Protein AF-A0A6V8P203-F1 (afdb_monomer_lite)

Radius of gyration: 20.16 Å; chains: 1; bounding box: 55×22×58 Å

Organism: NCBI:txid2754717

Secondary structure (DSSP, 8-state):
------PPPP--S---------GGGHHHHHHHHHHHHTT-S-----------S----HHHIIIIIIHHHHHTTPPPS-----

Sequence (82 aa):
ELQDIVKPKEKYHNINLKLNVPSGKLSDIVKMVNYIKSKFNQVNIRVEISTQDGEMAISEYEDKVKEAINQAGVRVEDEDVE

Structure (mmCIF, N/CA/C/O backbone):
data_AF-A0A6V8P203-F1
#
_entry.id   AF-A0A6V8P203-F1
#
loop_
_atom_site.group_PDB
_atom_site.id
_atom_site.type_symbol
_atom_site.label_atom_id
_atom_site.label_alt_id
_atom_site.label_comp_id
_atom_site.l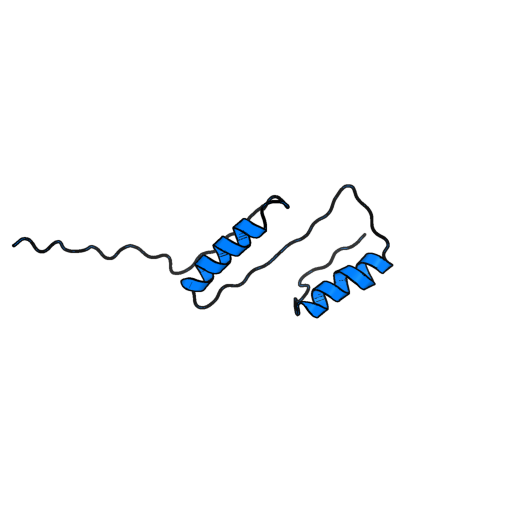abel_asym_id
_atom_site.label_entity_id
_atom_site.label_seq_id
_atom_site.pdbx_PDB_ins_code
_atom_site.Cartn_x
_atom_site.Cartn_y
_atom_site.Cartn_z
_atom_site.occupancy
_atom_site.B_iso_or_equiv
_atom_site.auth_seq_id
_atom_site.auth_comp_id
_atom_site.auth_asym_id
_atom_site.auth_atom_id
_atom_site.pdbx_PDB_model_num
ATOM 1 N N . GLU A 1 1 ? -39.484 8.940 37.579 1.00 47.22 1 GLU A N 1
ATOM 2 C CA . GLU A 1 1 ? -38.138 8.691 37.027 1.00 47.22 1 GLU A CA 1
ATOM 3 C C . GLU A 1 1 ? -38.160 7.339 36.333 1.00 47.22 1 GLU A C 1
ATOM 5 O O . GLU A 1 1 ? -38.376 6.332 36.993 1.00 47.22 1 GLU A O 1
ATOM 10 N N . LEU A 1 2 ? -38.070 7.318 35.005 1.00 50.44 2 LEU A N 1
ATOM 11 C CA . LEU A 1 2 ? -37.956 6.086 34.224 1.00 50.44 2 LEU A CA 1
ATOM 12 C C . LEU A 1 2 ? -36.489 5.980 33.823 1.00 50.44 2 LEU A C 1
ATOM 14 O O . LEU A 1 2 ? -35.994 6.807 33.065 1.00 50.44 2 LEU A O 1
ATOM 18 N N . GLN A 1 3 ? -35.780 5.028 34.422 1.00 50.97 3 GLN A N 1
ATOM 19 C CA . GLN A 1 3 ? -34.401 4.733 34.061 1.00 50.97 3 GLN A CA 1
ATOM 20 C C . GLN A 1 3 ? -34.417 4.068 32.684 1.00 50.97 3 GLN A C 1
ATOM 22 O O . GLN A 1 3 ? -34.820 2.912 32.554 1.00 50.97 3 GLN A O 1
ATOM 27 N N . ASP A 1 4 ? -34.011 4.811 31.656 1.00 57.91 4 ASP A N 1
ATOM 28 C CA . ASP A 1 4 ? -33.709 4.259 30.340 1.00 57.91 4 ASP A CA 1
ATOM 29 C C . ASP A 1 4 ? -32.620 3.193 30.493 1.00 57.91 4 ASP A C 1
ATOM 31 O O . ASP A 1 4 ? -31.449 3.486 30.749 1.00 57.91 4 ASP A O 1
ATOM 35 N N . ILE A 1 5 ? -33.010 1.928 30.350 1.00 61.69 5 ILE A N 1
ATOM 36 C CA . ILE A 1 5 ? -32.082 0.803 30.285 1.00 61.69 5 ILE A CA 1
ATOM 37 C C . ILE A 1 5 ? -31.344 0.939 28.952 1.00 61.69 5 ILE A C 1
ATOM 39 O O . ILE A 1 5 ? -31.829 0.502 27.906 1.00 61.69 5 ILE A O 1
ATOM 43 N N . VAL A 1 6 ? -30.177 1.587 28.972 1.00 63.78 6 VAL A N 1
ATOM 44 C CA . VAL A 1 6 ? -29.291 1.689 27.809 1.00 63.78 6 VAL A CA 1
ATOM 45 C C . VAL A 1 6 ? -28.850 0.273 27.448 1.00 63.78 6 VAL A C 1
ATOM 47 O O . VAL A 1 6 ? -27.933 -0.281 28.055 1.00 63.78 6 VAL A O 1
ATOM 50 N N . LYS A 1 7 ? -29.525 -0.340 26.469 1.00 67.94 7 LYS A N 1
ATOM 51 C CA . LYS A 1 7 ? -29.077 -1.608 25.889 1.00 67.94 7 LYS A CA 1
ATOM 52 C C . LYS A 1 7 ? -27.619 -1.438 25.446 1.00 67.94 7 LYS A C 1
ATOM 54 O O . LYS A 1 7 ? -27.313 -0.439 24.783 1.00 67.94 7 LYS A O 1
ATOM 59 N N . PRO A 1 8 ? -26.714 -2.371 25.789 1.00 70.94 8 PRO A N 1
ATOM 60 C CA . PRO A 1 8 ? -25.342 -2.307 25.317 1.00 70.94 8 PRO A CA 1
ATOM 61 C C . PRO A 1 8 ? -25.357 -2.233 23.792 1.00 70.94 8 PRO A C 1
ATOM 63 O O . PRO A 1 8 ? -25.979 -3.070 23.141 1.00 70.94 8 PRO A O 1
ATOM 66 N N . LYS A 1 9 ? -24.705 -1.217 23.219 1.00 81.56 9 LYS A N 1
ATOM 67 C CA . LYS A 1 9 ? -24.515 -1.169 21.767 1.00 81.56 9 LYS A CA 1
ATOM 68 C C . LYS A 1 9 ? -23.763 -2.427 21.352 1.00 81.56 9 LYS A C 1
ATOM 70 O O . LYS A 1 9 ? -22.707 -2.709 21.922 1.00 81.56 9 LYS A O 1
ATOM 75 N N . GLU A 1 10 ? -24.301 -3.150 20.377 1.00 91.06 10 GLU A N 1
ATOM 76 C CA . GLU A 1 10 ? -23.604 -4.263 19.740 1.00 91.06 10 GLU A CA 1
ATOM 77 C C . GLU A 1 10 ? -22.269 -3.765 19.169 1.00 91.06 10 GLU A C 1
ATOM 79 O O . GLU A 1 10 ? -22.174 -2.651 18.641 1.00 91.06 10 GLU A O 1
ATOM 84 N N . LYS A 1 11 ? -21.209 -4.560 19.342 1.00 94.31 11 LYS A N 1
ATOM 85 C CA . LYS A 1 11 ? -19.845 -4.211 18.932 1.00 94.31 11 LYS A CA 1
ATOM 86 C C . LYS A 1 11 ? -19.271 -5.313 18.056 1.00 94.31 11 LYS A C 1
ATOM 88 O O . LYS A 1 11 ? -19.401 -6.492 18.370 1.00 94.31 11 LYS A O 1
ATOM 93 N N . TYR A 1 12 ? -18.567 -4.913 17.003 1.00 95.38 12 TYR A N 1
ATOM 94 C CA . TYR A 1 12 ? -17.723 -5.821 16.236 1.00 95.38 12 TYR A CA 1
ATOM 95 C C . TYR A 1 12 ? -16.372 -5.967 16.932 1.00 95.38 12 TYR A C 1
ATOM 97 O O . TYR A 1 12 ? -15.697 -4.977 17.206 1.00 95.38 12 TYR A O 1
ATOM 105 N N . HIS A 1 13 ? -15.981 -7.208 17.209 1.00 95.88 13 HIS A N 1
ATOM 106 C CA . HIS A 1 13 ? -14.684 -7.533 17.808 1.00 95.88 13 HIS A CA 1
ATOM 107 C C . HIS A 1 13 ? -13.627 -7.925 16.770 1.00 95.88 13 HIS A C 1
ATOM 109 O O . HIS A 1 13 ? -12.442 -7.949 17.085 1.00 95.88 13 HIS A O 1
ATOM 115 N N . ASN A 1 14 ? -14.049 -8.203 15.535 1.00 95.62 14 ASN A N 1
ATOM 116 C CA . ASN A 1 14 ? -13.181 -8.535 14.415 1.00 95.62 14 ASN A CA 1
ATOM 117 C C . ASN A 1 14 ? -13.790 -7.995 13.116 1.00 95.62 14 ASN A C 1
ATOM 119 O O . ASN A 1 14 ? -15.011 -8.022 12.945 1.00 95.62 14 ASN A O 1
ATOM 123 N N . ILE A 1 15 ? -12.938 -7.507 12.220 1.00 95.69 15 ILE A N 1
ATOM 124 C CA . ILE A 1 15 ? -13.298 -7.000 10.899 1.00 95.69 15 ILE A CA 1
ATOM 125 C C . ILE A 1 15 ? -12.263 -7.544 9.912 1.00 95.69 15 ILE A C 1
ATOM 127 O O . ILE A 1 15 ? -11.067 -7.330 10.089 1.00 95.69 15 ILE A O 1
ATOM 131 N N . ASN A 1 16 ? -12.726 -8.219 8.861 1.00 96.31 16 ASN A N 1
ATOM 132 C CA . ASN A 1 16 ? -11.894 -8.667 7.748 1.00 96.31 16 ASN A CA 1
ATOM 133 C C . ASN A 1 16 ? -12.502 -8.150 6.441 1.00 96.31 16 ASN A C 1
ATOM 135 O O . ASN A 1 16 ? -13.666 -8.425 6.156 1.00 96.31 16 ASN A O 1
ATOM 139 N N . LEU A 1 17 ? -11.730 -7.377 5.677 1.00 95.44 17 LEU A N 1
ATOM 140 C CA . LEU A 1 17 ? -12.178 -6.721 4.450 1.00 95.44 17 LEU A CA 1
ATOM 141 C C . LEU A 1 17 ? -11.176 -7.000 3.327 1.00 95.44 17 LEU A C 1
ATOM 143 O O . LEU A 1 17 ? -9.985 -6.743 3.489 1.00 95.44 17 LEU A O 1
ATOM 147 N N . LYS A 1 18 ? -11.672 -7.461 2.173 1.00 96.12 18 LYS A N 1
ATOM 148 C CA . LYS A 1 18 ? -10.930 -7.495 0.904 1.00 96.12 18 LYS A CA 1
ATOM 149 C C . LYS A 1 18 ? -11.548 -6.452 -0.021 1.00 96.12 18 LYS A C 1
ATOM 151 O O . LYS A 1 18 ? -12.741 -6.520 -0.305 1.00 96.12 18 LYS A O 1
ATOM 156 N N . LEU A 1 19 ? -10.761 -5.462 -0.429 1.00 94.31 19 LEU A N 1
ATOM 157 C CA . LEU A 1 19 ? -11.251 -4.280 -1.138 1.00 94.31 19 LEU A CA 1
ATOM 158 C C . LEU A 1 19 ? -10.626 -4.219 -2.530 1.00 94.31 19 LEU A C 1
ATOM 160 O O . LEU A 1 19 ? -9.410 -4.311 -2.653 1.00 94.31 19 LEU A O 1
ATOM 164 N N . ASN A 1 20 ? -11.451 -4.013 -3.556 1.00 94.44 20 ASN A N 1
ATOM 165 C CA . ASN A 1 20 ? -10.979 -3.578 -4.867 1.00 94.44 20 ASN A CA 1
ATOM 166 C C . ASN A 1 20 ? -11.051 -2.047 -4.898 1.00 94.44 20 ASN A C 1
ATOM 168 O O . ASN A 1 20 ? -12.140 -1.470 -4.833 1.00 94.44 20 ASN A O 1
ATOM 172 N N . VAL A 1 21 ? -9.891 -1.397 -4.890 1.00 93.69 21 VAL A N 1
ATOM 173 C CA . VAL A 1 21 ? -9.769 0.045 -4.674 1.00 93.69 21 VAL A CA 1
ATOM 174 C C . VAL A 1 21 ? -9.299 0.693 -5.973 1.00 93.69 21 VAL A C 1
ATOM 176 O O . VAL A 1 21 ? -8.209 0.370 -6.439 1.00 93.69 21 VAL A O 1
ATOM 179 N N . PRO A 1 22 ? -10.056 1.647 -6.543 1.00 93.94 22 PRO A N 1
ATOM 180 C CA . PRO A 1 22 ? -9.564 2.436 -7.666 1.00 93.94 22 PRO A CA 1
ATOM 181 C C . PRO A 1 22 ? -8.266 3.159 -7.287 1.00 93.94 22 PRO A C 1
ATOM 183 O O . PRO A 1 22 ? -8.187 3.742 -6.203 1.00 93.94 22 PRO A O 1
ATOM 186 N N . SER A 1 23 ? -7.277 3.185 -8.181 1.00 86.00 23 SER A N 1
ATOM 187 C CA . SER A 1 23 ? -5.942 3.750 -7.908 1.00 86.00 23 SER A CA 1
ATOM 188 C C . SER A 1 23 ? -5.990 5.172 -7.322 1.00 86.00 23 SER A C 1
ATOM 190 O O . SER A 1 23 ? -5.298 5.479 -6.354 1.00 86.00 23 SER A O 1
ATOM 192 N N . GLY A 1 24 ? -6.903 6.019 -7.811 1.00 93.56 24 GLY A N 1
ATOM 193 C CA . GLY A 1 24 ? -7.114 7.386 -7.314 1.00 93.56 24 GLY A CA 1
ATOM 194 C C . GLY A 1 24 ? -7.775 7.513 -5.930 1.00 93.56 24 GLY A C 1
ATOM 195 O O . GLY A 1 24 ? -8.007 8.632 -5.472 1.00 93.56 24 GLY A O 1
ATOM 196 N N . LYS A 1 25 ? -8.121 6.405 -5.263 1.00 96.12 25 LYS A N 1
ATOM 197 C CA . LYS A 1 25 ? -8.865 6.378 -3.986 1.00 96.12 25 LYS A CA 1
ATOM 198 C C . LYS A 1 25 ? -8.104 5.752 -2.823 1.00 96.12 25 LYS A C 1
ATOM 200 O O . LYS A 1 25 ? -8.647 5.6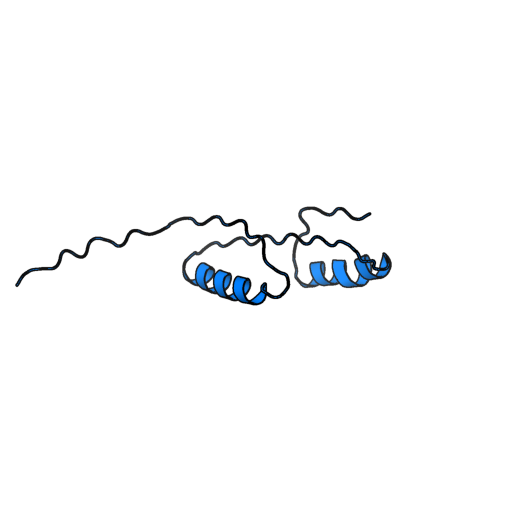56 -1.723 1.00 96.12 25 LYS A O 1
ATOM 205 N N . LEU A 1 26 ? -6.832 5.402 -3.011 1.00 94.31 26 LEU A N 1
ATOM 206 C CA . LEU A 1 26 ? -6.021 4.796 -1.954 1.00 94.31 26 LEU A CA 1
ATOM 207 C C . LEU A 1 26 ? -5.912 5.684 -0.698 1.00 94.31 26 LEU A C 1
ATOM 209 O O . LEU A 1 26 ? -5.950 5.184 0.424 1.00 94.31 26 LEU A O 1
ATOM 213 N N . SER A 1 27 ? -5.864 7.009 -0.865 1.00 95.56 27 SER A N 1
ATOM 214 C CA . SER A 1 27 ? -5.812 7.956 0.258 1.00 95.56 27 SER A CA 1
ATOM 215 C C . SER A 1 27 ? -7.049 7.890 1.164 1.00 95.56 27 SER A C 1
ATOM 217 O O . SER A 1 27 ? -6.929 8.044 2.381 1.00 95.56 27 SER A O 1
ATOM 219 N N . ASP A 1 28 ? -8.229 7.610 0.607 1.00 96.62 28 ASP A N 1
ATOM 220 C CA . ASP A 1 28 ? -9.459 7.447 1.383 1.00 96.62 28 ASP A CA 1
ATOM 221 C C . ASP A 1 28 ? -9.428 6.142 2.197 1.00 96.62 28 ASP A C 1
ATOM 223 O O . ASP A 1 28 ? -9.847 6.126 3.358 1.00 96.62 28 ASP A O 1
ATOM 227 N N . ILE A 1 29 ? -8.823 5.078 1.655 1.00 96.44 29 ILE A N 1
ATOM 228 C CA . ILE A 1 29 ? -8.594 3.822 2.386 1.00 96.44 29 ILE A CA 1
ATOM 229 C C . ILE A 1 29 ? -7.622 4.025 3.546 1.00 96.44 29 ILE A C 1
ATOM 231 O O . ILE A 1 29 ? -7.891 3.558 4.651 1.00 96.44 29 ILE A O 1
ATOM 235 N N . VAL A 1 30 ? -6.536 4.776 3.346 1.00 95.00 30 VAL A N 1
ATOM 236 C CA . VAL A 1 30 ? -5.585 5.089 4.427 1.00 95.00 30 VAL A CA 1
ATOM 237 C C . VAL A 1 30 ? -6.282 5.822 5.581 1.00 95.00 30 VAL A C 1
ATOM 239 O O . VAL A 1 30 ? -6.077 5.469 6.746 1.00 95.00 30 VAL A O 1
ATOM 242 N N . LYS A 1 31 ? -7.168 6.787 5.290 1.00 96.88 31 LYS A N 1
ATOM 243 C CA . LYS A 1 31 ? -7.972 7.470 6.326 1.00 96.88 31 LYS A CA 1
ATOM 244 C C . LYS A 1 31 ? -8.874 6.490 7.083 1.00 96.88 31 LYS A C 1
ATOM 246 O O . LYS A 1 31 ? -8.928 6.539 8.313 1.00 96.88 31 LYS A O 1
ATOM 251 N N . MET A 1 32 ? -9.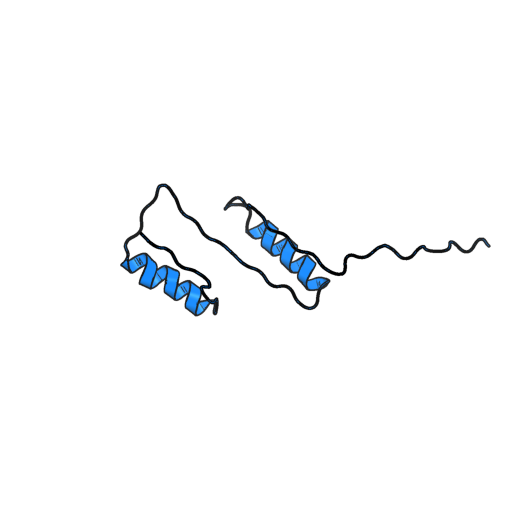548 5.585 6.370 1.00 96.44 32 MET A N 1
ATOM 252 C CA . MET A 1 32 ? -10.396 4.553 6.979 1.00 96.44 32 MET A CA 1
ATOM 253 C C . MET A 1 32 ? -9.584 3.612 7.878 1.00 96.44 32 MET A C 1
ATOM 255 O O . MET A 1 32 ? -9.978 3.34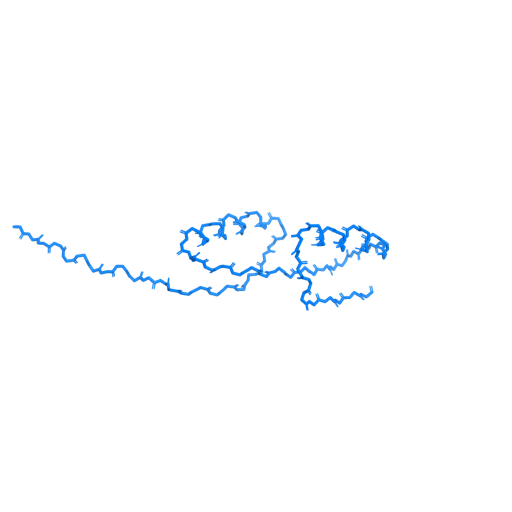4 9.012 1.00 96.44 32 MET A O 1
ATOM 259 N N . VAL A 1 33 ? -8.425 3.152 7.412 1.00 96.44 33 VAL A N 1
ATOM 260 C CA . VAL A 1 33 ? -7.513 2.298 8.183 1.00 96.44 33 VAL A CA 1
ATOM 261 C C . VAL A 1 33 ? -7.044 3.000 9.457 1.00 96.44 33 VAL A C 1
ATOM 263 O O . VAL A 1 33 ? -7.028 2.378 10.517 1.00 96.44 33 VAL A O 1
ATOM 266 N N . ASN A 1 34 ? -6.716 4.293 9.396 1.00 96.62 34 ASN A N 1
ATOM 267 C CA . ASN A 1 34 ? -6.340 5.067 10.583 1.00 96.62 34 ASN A CA 1
ATOM 268 C C . ASN A 1 34 ? -7.479 5.133 11.609 1.00 96.62 34 ASN A C 1
ATOM 270 O O . ASN A 1 34 ? -7.242 4.993 12.810 1.00 96.62 34 ASN A O 1
ATOM 274 N N . TYR A 1 35 ? -8.724 5.271 11.148 1.00 97.62 35 TYR A N 1
ATOM 275 C CA . TYR A 1 35 ? -9.883 5.184 12.031 1.00 97.62 35 TYR A CA 1
ATOM 276 C C . TYR A 1 35 ? -10.009 3.795 12.674 1.00 97.62 35 TYR A C 1
ATOM 278 O O . TYR A 1 35 ? -10.192 3.711 13.889 1.00 97.62 35 TYR A O 1
ATOM 286 N N . ILE A 1 36 ? -9.837 2.710 11.911 1.00 97.00 36 ILE A N 1
ATOM 287 C CA . ILE A 1 36 ? -9.860 1.334 12.442 1.00 97.00 36 ILE A CA 1
ATOM 288 C C . ILE A 1 36 ? -8.743 1.136 13.479 1.00 97.00 36 ILE A C 1
ATOM 290 O O . ILE A 1 36 ? -9.013 0.650 14.576 1.00 97.00 36 ILE A O 1
ATOM 294 N N . LYS A 1 37 ? -7.517 1.599 13.206 1.00 96.06 37 LYS A N 1
ATOM 295 C CA . LYS A 1 37 ? -6.391 1.562 14.161 1.00 96.06 37 LYS A CA 1
ATOM 296 C C . LYS A 1 37 ? -6.682 2.307 15.468 1.00 96.06 37 LYS A C 1
ATOM 298 O O . LYS A 1 37 ? -6.151 1.935 16.504 1.00 96.06 37 LYS A O 1
ATOM 303 N N . SER A 1 38 ? -7.563 3.312 15.457 1.00 97.00 38 SER A N 1
ATOM 304 C CA . SER A 1 38 ? -7.996 3.993 16.690 1.00 97.00 38 SER A CA 1
ATOM 305 C C . SER A 1 38 ? -8.943 3.159 17.568 1.00 97.00 38 SER A C 1
ATOM 307 O O . SER A 1 38 ? -9.226 3.545 18.703 1.00 97.00 38 SER A O 1
ATOM 309 N N . LYS A 1 39 ? -9.485 2.051 17.042 1.00 97.50 39 LYS A N 1
ATOM 310 C CA . LYS A 1 39 ? -10.475 1.186 17.710 1.00 97.50 39 LYS A CA 1
ATOM 311 C C . LYS A 1 39 ? -9.970 -0.233 17.975 1.00 97.50 39 LYS A C 1
ATOM 313 O O . LYS A 1 39 ? -10.514 -0.893 18.856 1.00 97.50 39 LYS A O 1
ATOM 318 N N . PHE A 1 40 ? -8.959 -0.691 17.238 1.00 97.69 40 PHE A N 1
ATOM 319 C CA . PHE A 1 40 ? -8.415 -2.046 17.314 1.00 97.69 40 PHE A CA 1
ATOM 320 C C . PHE A 1 40 ? -6.911 -2.012 17.600 1.00 97.69 40 PHE A C 1
ATOM 322 O O . PHE A 1 40 ? -6.168 -1.289 16.945 1.00 97.69 40 PHE A O 1
ATOM 329 N N . ASN A 1 41 ? -6.458 -2.840 18.546 1.00 95.56 41 ASN A N 1
ATOM 330 C CA . ASN A 1 41 ? -5.046 -2.910 18.946 1.00 95.56 41 ASN A CA 1
ATOM 331 C C . ASN A 1 41 ? -4.144 -3.553 17.884 1.00 95.56 41 ASN A C 1
ATOM 333 O O . ASN A 1 41 ? -2.943 -3.306 17.863 1.00 95.56 41 ASN A O 1
ATOM 337 N N . GLN A 1 42 ? -4.707 -4.410 17.032 1.00 96.12 42 GLN A N 1
ATOM 338 C CA . GLN A 1 42 ? -3.982 -5.112 15.978 1.00 96.12 42 GLN A CA 1
ATOM 339 C C . GLN A 1 42 ? -4.716 -4.908 14.659 1.00 96.12 42 GLN A C 1
ATOM 341 O O . GLN A 1 42 ? -5.894 -5.241 14.538 1.00 96.12 42 GLN A O 1
ATOM 346 N N . VAL A 1 43 ? -4.014 -4.341 13.680 1.00 95.94 43 VAL A N 1
ATOM 347 C CA . VAL A 1 43 ? -4.532 -4.099 12.332 1.00 95.94 43 VAL A CA 1
ATOM 348 C C . VAL A 1 43 ? -3.448 -4.490 11.342 1.00 95.94 43 VAL A C 1
ATOM 350 O O . VAL A 1 43 ? -2.419 -3.822 11.255 1.00 95.94 43 VAL A O 1
ATOM 353 N N . ASN A 1 44 ? -3.704 -5.557 10.591 1.00 94.69 44 ASN A N 1
ATOM 354 C CA . ASN A 1 44 ? -2.835 -6.018 9.514 1.00 94.69 44 ASN A CA 1
ATOM 355 C C . ASN A 1 44 ? -3.378 -5.498 8.182 1.00 94.69 44 ASN A C 1
ATOM 357 O O . ASN A 1 44 ? -4.579 -5.581 7.927 1.00 94.69 44 ASN A O 1
ATOM 361 N N . ILE A 1 45 ? -2.499 -4.953 7.345 1.00 93.56 45 ILE A N 1
ATOM 362 C CA . ILE A 1 45 ? -2.846 -4.399 6.034 1.00 93.56 45 ILE A CA 1
ATOM 363 C C . ILE A 1 45 ? -2.050 -5.179 4.997 1.00 93.56 45 ILE A C 1
ATOM 365 O O . ILE A 1 45 ? -0.841 -5.329 5.151 1.00 93.56 45 ILE A O 1
ATOM 369 N N . ARG A 1 46 ? -2.727 -5.651 3.951 1.00 93.88 46 ARG A N 1
ATOM 370 C CA . ARG A 1 46 ? -2.099 -6.248 2.770 1.00 93.88 46 ARG A CA 1
ATOM 371 C C . ARG A 1 46 ? -2.450 -5.409 1.554 1.00 93.88 46 ARG A C 1
ATOM 373 O O . ARG A 1 46 ? -3.591 -4.959 1.436 1.00 93.88 46 ARG A O 1
ATOM 380 N N . VAL A 1 47 ? -1.469 -5.194 0.690 1.00 92.50 47 VAL A N 1
ATOM 381 C CA . VAL A 1 47 ? -1.625 -4.465 -0.568 1.00 92.50 47 VAL A CA 1
ATOM 382 C C . VAL A 1 47 ? -1.180 -5.394 -1.683 1.00 92.50 47 VAL A C 1
ATOM 384 O O . VAL A 1 47 ? -0.122 -6.004 -1.588 1.00 92.50 47 VAL A O 1
ATOM 387 N N . GLU A 1 48 ? -2.009 -5.495 -2.709 1.00 93.88 48 GLU A N 1
ATOM 388 C CA . GLU A 1 48 ? -1.741 -6.227 -3.941 1.00 93.88 48 GLU A CA 1
ATOM 389 C C . GLU A 1 48 ? -1.667 -5.184 -5.060 1.00 93.88 48 GLU A C 1
ATOM 391 O O . GLU A 1 48 ? -2.552 -4.327 -5.158 1.00 93.88 48 GLU A O 1
ATOM 396 N N . ILE A 1 49 ? -0.590 -5.206 -5.846 1.00 92.94 49 ILE A N 1
ATOM 397 C CA . ILE A 1 49 ? -0.377 -4.290 -6.969 1.00 92.94 49 ILE A CA 1
ATOM 398 C C . ILE A 1 49 ? -0.315 -5.140 -8.229 1.00 92.94 49 ILE A C 1
ATOM 400 O O . ILE A 1 49 ? 0.535 -6.014 -8.341 1.00 92.94 49 ILE A O 1
ATOM 404 N N . SER A 1 50 ? -1.214 -4.868 -9.166 1.00 92.75 50 SER A N 1
ATOM 405 C CA . SER A 1 50 ? -1.207 -5.456 -10.500 1.00 92.75 50 SER A CA 1
ATOM 406 C C . SER A 1 50 ? -1.212 -4.341 -11.534 1.00 92.75 50 SER A C 1
ATOM 408 O O . SER A 1 50 ? -1.866 -3.307 -11.365 1.00 92.75 50 SER A O 1
ATOM 410 N N . THR A 1 51 ? -0.449 -4.542 -12.599 1.00 93.31 51 THR A N 1
ATOM 411 C CA . THR A 1 51 ? -0.340 -3.607 -13.716 1.00 93.31 51 THR A CA 1
ATOM 412 C C . THR A 1 51 ? -0.708 -4.325 -15.002 1.00 93.31 51 THR A C 1
ATOM 414 O O . THR A 1 51 ? -0.429 -5.508 -15.163 1.00 93.31 51 THR A O 1
ATOM 417 N N . GLN A 1 52 ? -1.360 -3.611 -15.910 1.00 93.19 52 GLN A N 1
ATOM 418 C CA . GLN A 1 52 ? -1.728 -4.080 -17.244 1.00 93.19 52 GLN A CA 1
ATOM 419 C C . GLN A 1 52 ? -1.522 -2.917 -18.216 1.00 93.19 52 GLN A C 1
ATOM 421 O O . GLN A 1 52 ? -1.561 -1.760 -17.792 1.00 93.19 52 GLN A O 1
ATOM 426 N N . ASP A 1 53 ? -1.306 -3.223 -19.495 1.00 93.12 53 ASP A N 1
ATOM 427 C CA . ASP A 1 53 ? -1.190 -2.232 -20.573 1.00 93.12 53 ASP A CA 1
ATOM 428 C C . ASP A 1 53 ? -0.116 -1.151 -20.323 1.00 93.12 53 ASP A C 1
ATOM 430 O O . ASP A 1 53 ? -0.347 0.048 -20.494 1.00 93.12 53 ASP A O 1
ATOM 434 N N . GLY A 1 54 ? 1.079 -1.577 -19.908 1.00 93.38 54 GLY A N 1
ATOM 435 C CA . GLY A 1 54 ? 2.229 -0.704 -19.687 1.00 93.38 54 GLY A CA 1
ATOM 436 C C . GLY A 1 54 ? 3.542 -1.480 -19.660 1.00 93.38 54 GLY A C 1
ATOM 437 O O . GLY A 1 54 ? 3.546 -2.707 -19.667 1.00 93.38 54 GLY A O 1
ATOM 438 N N . GLU A 1 55 ? 4.655 -0.755 -19.624 1.00 95.62 55 GLU A N 1
ATOM 439 C CA . GLU A 1 55 ? 6.000 -1.328 -19.576 1.00 95.62 55 GLU A CA 1
ATOM 440 C C . GLU A 1 55 ? 6.913 -0.489 -18.675 1.00 95.62 55 GLU A C 1
ATOM 442 O O . GLU A 1 55 ? 6.705 0.715 -18.496 1.00 95.62 55 GLU A O 1
ATOM 447 N N . MET A 1 56 ? 7.927 -1.131 -18.101 1.00 95.81 56 MET A N 1
ATOM 448 C CA . MET A 1 56 ? 9.027 -0.467 -17.407 1.00 95.81 56 MET A CA 1
ATOM 449 C C . MET A 1 56 ? 10.309 -1.263 -17.650 1.00 95.81 56 MET A C 1
ATOM 451 O O . MET A 1 56 ? 10.257 -2.478 -17.847 1.00 95.81 56 MET A O 1
ATOM 455 N N . ALA A 1 57 ? 11.467 -0.604 -17.635 1.00 97.62 57 ALA A N 1
ATOM 456 C CA . ALA A 1 57 ? 12.720 -1.340 -17.761 1.00 97.62 57 ALA A CA 1
ATOM 457 C C . ALA A 1 57 ? 12.959 -2.205 -16.514 1.00 97.62 57 ALA A C 1
ATOM 459 O O . ALA A 1 57 ? 12.717 -1.757 -15.394 1.00 97.62 57 ALA A O 1
ATOM 460 N N . ILE A 1 58 ? 13.517 -3.405 -16.692 1.00 96.56 58 ILE A N 1
ATOM 461 C CA . ILE A 1 58 ? 13.853 -4.317 -15.582 1.00 96.56 58 ILE A CA 1
ATOM 462 C C . ILE A 1 58 ? 14.670 -3.588 -14.504 1.00 96.56 58 ILE A C 1
ATOM 464 O O . ILE A 1 58 ? 14.348 -3.664 -13.322 1.00 96.56 58 ILE A O 1
ATOM 468 N N . SER A 1 59 ? 15.660 -2.790 -14.916 1.00 97.44 59 SER A N 1
ATOM 469 C CA . SER A 1 59 ? 16.471 -1.988 -13.997 1.00 97.44 59 SER A CA 1
ATOM 470 C C . SER A 1 59 ? 15.649 -0.963 -13.216 1.00 97.44 59 SER A C 1
ATOM 472 O O . SER A 1 59 ? 15.947 -0.689 -12.067 1.00 97.44 59 SER A O 1
ATOM 474 N N . GLU A 1 60 ? 14.590 -0.386 -13.792 1.00 97.88 60 GLU A N 1
ATOM 475 C CA . GLU A 1 60 ? 13.726 0.527 -13.039 1.00 97.88 60 GLU A CA 1
ATOM 476 C C . GLU A 1 60 ? 12.878 -0.207 -1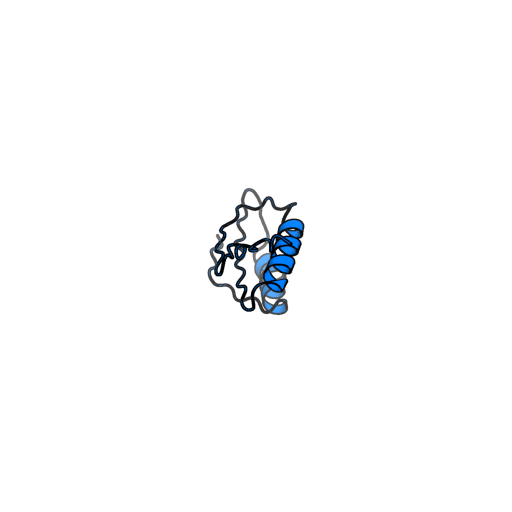2.001 1.00 97.88 60 GLU A C 1
ATOM 478 O O . GLU A 1 60 ? 12.635 0.342 -10.926 1.00 97.88 60 GLU A O 1
ATOM 483 N N . TYR A 1 61 ? 12.451 -1.437 -12.286 1.00 96.75 61 TYR A N 1
ATOM 484 C CA . TYR A 1 61 ? 11.777 -2.265 -11.292 1.00 96.75 61 TYR A CA 1
ATOM 485 C C . TYR A 1 61 ? 12.719 -2.595 -10.126 1.00 96.75 61 TYR A C 1
ATOM 487 O O . TYR A 1 61 ? 12.390 -2.348 -8.963 1.00 96.75 61 TYR A O 1
ATOM 495 N N . GLU A 1 62 ? 13.917 -3.090 -10.435 1.00 95.44 62 GLU A N 1
ATOM 496 C CA . GLU A 1 62 ? 14.919 -3.462 -9.434 1.00 95.44 62 GLU A CA 1
ATOM 497 C C . GLU A 1 62 ? 15.412 -2.252 -8.629 1.00 95.44 62 GLU A C 1
ATOM 499 O O . GLU A 1 62 ? 15.386 -2.284 -7.397 1.00 95.44 62 GLU A O 1
ATOM 504 N N . ASP A 1 63 ? 15.782 -1.162 -9.299 1.00 97.12 63 ASP A N 1
ATOM 505 C CA . ASP A 1 63 ? 16.398 -0.010 -8.641 1.00 97.12 63 ASP A CA 1
ATOM 506 C C . ASP A 1 63 ? 15.365 0.906 -7.984 1.00 97.12 63 ASP A C 1
ATOM 508 O O . ASP A 1 63 ? 15.633 1.476 -6.935 1.00 97.12 63 ASP A O 1
ATOM 512 N N . LYS A 1 64 ? 14.170 1.087 -8.565 1.00 96.75 64 LYS A N 1
ATOM 513 C CA . LYS A 1 64 ? 13.183 2.038 -8.016 1.00 96.75 64 LYS A CA 1
ATOM 514 C C . LYS A 1 64 ? 12.135 1.339 -7.166 1.00 96.75 64 LYS A C 1
ATOM 516 O O . LYS A 1 64 ? 11.860 1.782 -6.051 1.00 96.75 64 LYS A O 1
ATOM 521 N N . VAL A 1 65 ? 11.521 0.271 -7.677 1.00 95.88 65 VAL A N 1
ATOM 522 C CA . VAL A 1 65 ? 10.387 -0.375 -6.996 1.00 95.88 65 VAL A CA 1
ATOM 523 C C . VAL A 1 65 ? 10.873 -1.235 -5.834 1.00 95.88 65 VAL A C 1
ATOM 525 O O . VAL A 1 65 ? 10.419 -1.026 -4.704 1.00 95.88 65 VAL A O 1
ATOM 528 N N . LYS A 1 66 ? 11.830 -2.148 -6.061 1.00 95.31 66 LYS A N 1
ATOM 529 C CA . LYS A 1 66 ? 12.354 -2.994 -4.974 1.00 95.31 66 LYS A CA 1
ATOM 530 C C . LYS A 1 66 ? 13.066 -2.165 -3.907 1.00 95.31 66 LYS A C 1
ATOM 532 O O . LYS A 1 66 ? 12.881 -2.430 -2.719 1.00 95.31 66 LYS A O 1
ATOM 537 N N . GLU A 1 67 ? 13.813 -1.127 -4.292 1.00 96.56 67 GLU A N 1
ATOM 538 C CA . GLU A 1 67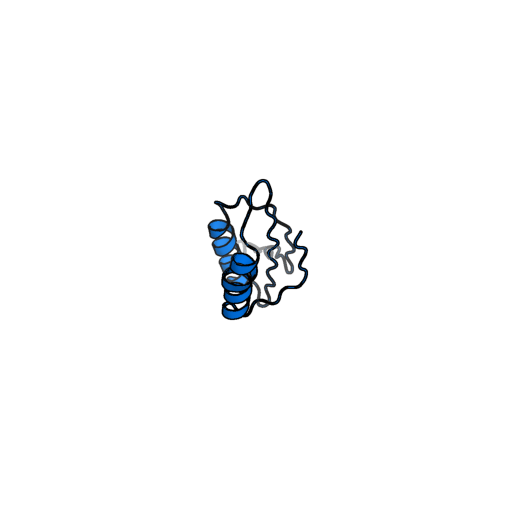 ? 14.432 -0.226 -3.315 1.00 96.56 67 GLU A CA 1
ATOM 539 C C . GLU A 1 67 ? 13.381 0.499 -2.460 1.00 96.56 67 GLU A C 1
ATOM 541 O O . GLU A 1 67 ? 13.500 0.506 -1.235 1.00 96.56 67 GLU A O 1
ATOM 546 N N . ALA A 1 68 ? 12.312 1.034 -3.058 1.00 96.88 68 ALA A N 1
ATOM 547 C CA . ALA A 1 68 ? 11.248 1.699 -2.304 1.00 96.88 68 ALA A CA 1
ATOM 548 C C . ALA A 1 68 ? 10.537 0.752 -1.318 1.00 96.88 68 ALA A C 1
ATOM 550 O O . ALA A 1 68 ? 10.260 1.141 -0.180 1.00 96.88 68 ALA A O 1
ATOM 551 N N . ILE A 1 69 ? 10.276 -0.498 -1.720 1.00 95.56 69 ILE A N 1
ATOM 552 C CA . ILE A 1 69 ? 9.708 -1.534 -0.838 1.00 95.56 69 ILE A CA 1
ATOM 553 C C . ILE A 1 69 ? 10.642 -1.798 0.352 1.00 95.56 69 ILE A C 1
ATOM 555 O O . ILE A 1 69 ? 10.193 -1.806 1.505 1.00 95.56 69 ILE A O 1
ATOM 559 N N . ASN A 1 70 ? 11.943 -1.943 0.083 1.00 94.88 70 ASN A N 1
ATOM 560 C CA . ASN A 1 70 ? 12.963 -2.161 1.107 1.00 94.88 70 ASN A CA 1
ATOM 561 C C . ASN A 1 70 ? 13.065 -0.975 2.077 1.00 94.88 70 ASN A C 1
ATOM 563 O O . ASN A 1 70 ? 13.065 -1.174 3.292 1.00 94.88 70 ASN A O 1
ATOM 567 N N . GLN A 1 71 ? 13.099 0.259 1.564 1.00 97.06 71 GLN A N 1
ATOM 568 C CA . GLN A 1 71 ? 13.135 1.480 2.377 1.00 97.06 71 GLN A CA 1
ATOM 569 C C . GLN A 1 71 ? 11.883 1.628 3.252 1.00 97.06 71 GLN A C 1
ATOM 571 O O . GLN A 1 71 ? 11.969 2.100 4.387 1.00 97.06 71 GLN A O 1
ATOM 576 N N . ALA A 1 72 ? 10.722 1.192 2.758 1.00 94.75 72 ALA A N 1
ATOM 577 C CA . ALA A 1 72 ? 9.480 1.176 3.524 1.00 94.75 72 ALA A CA 1
ATOM 578 C C . ALA A 1 72 ? 9.437 0.067 4.596 1.00 94.75 72 ALA A C 1
ATOM 580 O O . ALA A 1 72 ? 8.497 0.030 5.395 1.00 94.75 72 ALA A O 1
ATOM 581 N N . GLY A 1 73 ? 10.422 -0.839 4.624 1.00 94.50 73 GLY A N 1
ATOM 582 C CA . GLY A 1 73 ? 10.449 -1.987 5.532 1.00 94.50 73 GLY A CA 1
ATOM 583 C C . GLY A 1 73 ? 9.304 -2.970 5.281 1.00 94.50 73 GLY A C 1
ATOM 584 O O . GLY A 1 73 ? 8.884 -3.680 6.198 1.00 94.50 73 GLY A O 1
ATOM 585 N N . VAL A 1 74 ? 8.758 -2.983 4.062 1.00 93.69 74 VAL A N 1
ATOM 586 C CA . VAL A 1 74 ? 7.652 -3.861 3.679 1.00 93.69 74 VAL A CA 1
ATOM 587 C C . VAL A 1 74 ? 8.228 -5.174 3.169 1.00 93.69 74 VAL A C 1
ATOM 589 O O . VAL A 1 74 ? 9.158 -5.199 2.369 1.00 93.69 74 VAL A O 1
ATOM 592 N N . ARG A 1 75 ? 7.663 -6.289 3.628 1.00 93.44 75 ARG A N 1
ATOM 593 C CA . ARG A 1 75 ? 8.007 -7.614 3.118 1.00 93.44 75 ARG A CA 1
ATOM 594 C C . ARG A 1 75 ? 7.149 -7.934 1.899 1.00 93.44 75 ARG A C 1
ATOM 596 O O . ARG A 1 75 ? 5.926 -7.865 1.986 1.00 93.44 75 ARG A O 1
ATOM 603 N N . VAL A 1 76 ? 7.791 -8.359 0.816 1.00 93.62 76 VAL A N 1
ATOM 604 C CA . VAL A 1 76 ? 7.112 -8.966 -0.334 1.00 93.62 76 VAL A CA 1
ATOM 605 C C . VAL A 1 76 ? 6.683 -10.383 0.055 1.00 93.62 76 VAL A C 1
ATOM 607 O O . VAL A 1 76 ? 7.517 -11.202 0.449 1.00 93.62 76 VAL A O 1
ATOM 610 N N . GLU A 1 77 ? 5.373 -10.641 0.050 1.00 95.00 77 GLU A N 1
ATOM 611 C CA . GLU A 1 77 ? 4.820 -11.978 0.320 1.00 95.00 77 GLU A CA 1
ATOM 612 C C . GLU A 1 77 ? 4.832 -12.856 -0.940 1.00 95.00 77 GLU A C 1
ATOM 614 O O . GLU A 1 77 ? 5.070 -14.055 -0.820 1.00 95.00 77 GLU A O 1
ATOM 619 N N . ASP A 1 78 ? 4.620 -12.254 -2.113 1.00 94.69 78 ASP A N 1
ATOM 620 C CA . ASP A 1 78 ? 4.565 -12.905 -3.424 1.00 94.69 78 ASP A CA 1
ATOM 621 C C . ASP A 1 78 ? 5.005 -11.905 -4.510 1.00 94.69 78 ASP A C 1
ATOM 623 O O . ASP A 1 78 ? 4.726 -10.708 -4.383 1.00 94.69 78 ASP A O 1
ATOM 627 N N . GLU A 1 79 ? 5.723 -12.374 -5.531 1.00 93.88 79 GLU A N 1
ATOM 628 C CA . GLU A 1 79 ? 6.217 -11.572 -6.662 1.00 93.88 79 GLU A CA 1
ATOM 629 C C . GLU A 1 79 ? 6.167 -12.422 -7.934 1.00 93.88 79 GLU A C 1
ATOM 631 O O . GLU A 1 79 ? 6.798 -13.476 -7.994 1.00 93.88 79 GLU A O 1
ATOM 636 N N . ASP A 1 80 ? 5.446 -11.934 -8.941 1.00 94.38 80 ASP A N 1
ATOM 637 C CA . ASP A 1 80 ? 5.373 -12.516 -10.280 1.00 94.38 80 ASP A CA 1
ATOM 638 C C . ASP A 1 80 ? 5.604 -11.393 -11.300 1.00 94.38 80 ASP A C 1
ATOM 640 O O . ASP A 1 80 ? 4.876 -10.397 -11.308 1.00 94.38 80 ASP A O 1
ATOM 644 N N . VAL A 1 81 ? 6.682 -11.503 -12.077 1.00 91.06 81 VAL A N 1
ATOM 645 C CA . VAL A 1 81 ? 7.138 -10.483 -13.034 1.00 91.06 81 VAL A CA 1
ATOM 646 C C . VAL A 1 81 ? 7.500 -11.194 -14.334 1.00 91.06 81 VAL A C 1
ATOM 648 O O . VAL A 1 81 ? 8.336 -12.099 -14.318 1.00 91.06 81 VAL A O 1
ATOM 651 N N . GLU A 1 82 ? 6.873 -10.776 -15.435 1.00 80.31 82 GLU A N 1
ATOM 652 C CA . GLU A 1 82 ? 7.067 -11.318 -16.791 1.00 80.31 82 GLU A CA 1
ATOM 653 C C . GLU A 1 82 ? 7.973 -10.437 -17.661 1.00 80.31 82 GLU A C 1
ATOM 655 O O . GLU A 1 82 ? 7.895 -9.190 -17.545 1.00 80.31 82 GLU A O 1
#

pLDDT: mean 91.23, std 11.3, range [47.22, 97.88]

Foldseek 3Di:
DDPDPPDPPDDDPDDDDDDDADPVCVVVVVVVQVVVVVVDVDDDDDDDDDDDDDDDDPCCCVVPVVVVCVVVVHDDPDDDDD